Protein AF-A0A0P9EVQ8-F1 (afdb_monomer_lite)

pLDDT: mean 82.85, std 13.42, range [37.84, 93.0]

InterPro domains:
  IPR025403 Protein-glutamine gamma-glutamyltransferase-like, C-terminal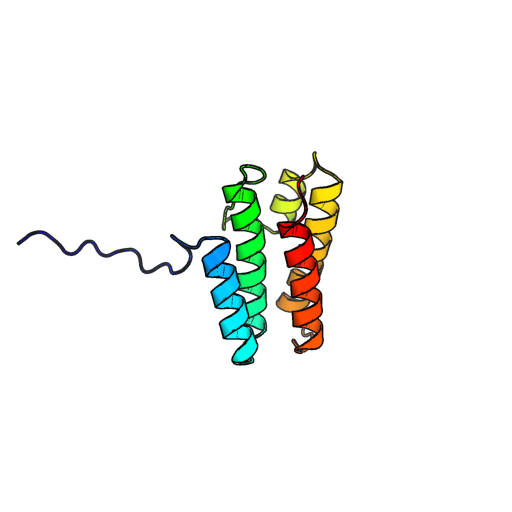 [PF13559] (40-108)

Secondary structure (DSSP, 8-state):
----------TTTT--HHHHHHHHHHHHHTT-HHHHHHHHHHHHHHHHHHTTSS---TTS-HHHHHHHTTT-HHHHHHHHHHHHHHHHHHTS-----HHHHHHHHHHHHHHHHS--

Radius of gyration: 15.26 Å; chains: 1; bounding box: 39×39×45 Å

Sequence (116 aa):
HCGAAEANDDPEAHLTASTALEQAGGLARGGDYRTAVRYLYLSALLRLDERNILRYDRALTNREYLERVRENPALRAQLGAVVETFDRVWYGHLPLDAATFANYERQVEKLRSENF

Structure (mmCIF, N/CA/C/O backbone):
data_AF-A0A0P9EVQ8-F1
#
_entry.id   AF-A0A0P9EVQ8-F1
#
loop_
_atom_site.group_PDB
_atom_site.id
_atom_site.type_symbol
_atom_site.label_atom_id
_atom_site.label_alt_id
_atom_site.label_comp_id
_atom_site.label_asym_id
_atom_site.label_entity_id
_atom_site.label_seq_id
_atom_site.pdbx_PDB_ins_code
_atom_site.Cartn_x
_atom_site.Cartn_y
_atom_site.Cartn_z
_atom_site.occupancy
_atom_site.B_iso_or_equiv
_atom_site.auth_seq_id
_atom_site.auth_comp_id
_atom_site.auth_asym_id
_atom_site.auth_atom_id
_atom_site.pdbx_PDB_model_num
ATOM 1 N N . HIS A 1 1 ? -22.214 28.492 -28.974 1.00 47.28 1 HIS A N 1
ATOM 2 C CA . HIS A 1 1 ? -20.818 28.026 -28.885 1.00 47.28 1 HIS A CA 1
ATOM 3 C C . HIS A 1 1 ? -20.450 28.109 -27.408 1.00 47.28 1 HIS A C 1
ATOM 5 O O . HIS A 1 1 ? -20.178 29.198 -26.927 1.00 47.28 1 HIS A O 1
ATOM 11 N N . CYS A 1 2 ? -20.641 27.020 -26.659 1.00 37.84 2 CYS A N 1
ATOM 12 C CA . CYS A 1 2 ? -20.403 26.979 -25.211 1.00 37.84 2 CYS A CA 1
ATOM 13 C C . CYS A 1 2 ? -19.151 26.149 -24.935 1.00 37.84 2 CYS A C 1
ATOM 15 O O . CYS A 1 2 ? -18.900 25.172 -25.636 1.00 37.84 2 CYS A O 1
ATOM 17 N N . GLY A 1 3 ? -18.361 26.636 -23.979 1.00 38.34 3 GLY A N 1
ATOM 18 C CA . GLY A 1 3 ? -16.939 26.367 -23.824 1.00 38.34 3 GLY A CA 1
ATOM 19 C C . GLY A 1 3 ? -16.577 24.908 -23.591 1.00 38.34 3 GLY A C 1
ATOM 20 O O . GLY A 1 3 ? -17.260 24.180 -22.875 1.00 38.34 3 GLY A O 1
ATOM 21 N N . ALA A 1 4 ? -15.450 24.529 -24.189 1.00 41.88 4 ALA A N 1
ATOM 22 C CA . ALA A 1 4 ? -14.667 23.388 -23.766 1.00 41.88 4 ALA A CA 1
ATOM 23 C C . ALA A 1 4 ? -14.296 23.603 -22.294 1.00 41.88 4 ALA A C 1
ATOM 25 O O . ALA A 1 4 ? -13.530 24.507 -21.965 1.00 41.88 4 ALA A O 1
ATOM 26 N N . ALA A 1 5 ? -14.904 22.818 -21.409 1.00 46.12 5 ALA A N 1
ATOM 27 C CA . ALA A 1 5 ? -14.396 22.655 -20.063 1.00 46.12 5 ALA A CA 1
ATOM 28 C C . ALA A 1 5 ? -13.041 21.963 -20.207 1.00 46.12 5 ALA A C 1
ATOM 30 O O . ALA A 1 5 ? -12.975 20.801 -20.607 1.00 46.12 5 ALA A O 1
ATOM 31 N N . GLU A 1 6 ? -11.975 22.711 -19.951 1.00 44.69 6 GLU A N 1
ATOM 32 C CA . GLU A 1 6 ? -10.640 22.173 -19.742 1.00 44.69 6 GLU A CA 1
ATOM 33 C C . GLU A 1 6 ? -10.725 21.273 -18.506 1.00 44.69 6 GLU A C 1
ATOM 35 O O . GLU A 1 6 ? -10.648 21.721 -17.361 1.00 44.69 6 GLU A O 1
ATOM 40 N N . ALA A 1 7 ? -11.031 19.998 -18.749 1.00 50.28 7 ALA A N 1
ATOM 41 C CA . ALA A 1 7 ? -10.923 18.952 -17.758 1.00 50.28 7 ALA A CA 1
ATOM 42 C C . ALA A 1 7 ? -9.463 18.956 -17.315 1.00 50.28 7 ALA A C 1
ATOM 44 O O . ALA A 1 7 ? -8.573 18.738 -18.133 1.00 50.28 7 ALA A O 1
ATOM 45 N N . ASN A 1 8 ? -9.229 19.283 -16.046 1.00 45.44 8 ASN A N 1
ATOM 46 C CA . ASN A 1 8 ? -7.927 19.133 -15.420 1.00 45.44 8 ASN A CA 1
ATOM 47 C C . ASN A 1 8 ? -7.400 17.732 -15.768 1.00 45.44 8 ASN A C 1
ATOM 49 O O . ASN A 1 8 ? -7.966 16.742 -15.307 1.00 45.44 8 ASN A O 1
ATOM 53 N N . ASP A 1 9 ? -6.364 17.668 -16.608 1.00 53.31 9 ASP A N 1
ATOM 54 C CA . ASP A 1 9 ? -5.679 16.449 -17.061 1.00 53.31 9 ASP A CA 1
ATOM 55 C C . ASP A 1 9 ? -4.817 15.890 -15.915 1.00 53.31 9 ASP A C 1
ATOM 57 O O . ASP A 1 9 ? -3.608 15.721 -16.015 1.00 53.31 9 ASP A O 1
ATOM 61 N N . ASP A 1 10 ? -5.433 15.709 -14.749 1.00 56.28 10 ASP A N 1
ATOM 62 C CA . ASP A 1 10 ? -4.849 14.992 -13.630 1.00 56.28 10 ASP A CA 1
ATOM 63 C C . ASP A 1 10 ? -5.326 13.538 -13.780 1.00 56.28 10 ASP A C 1
ATOM 65 O O . ASP A 1 10 ? -6.490 13.237 -13.487 1.00 56.28 10 ASP A O 1
ATOM 69 N N . PRO A 1 11 ? -4.476 12.625 -14.289 1.00 57.72 11 PRO A N 1
ATOM 70 C CA . PRO A 1 11 ? -4.854 11.228 -14.514 1.00 57.72 11 PRO A CA 1
ATOM 71 C C . PRO A 1 11 ? -5.208 10.489 -13.211 1.00 57.72 11 PRO A C 1
ATOM 73 O O . PRO A 1 11 ? -5.702 9.363 -13.253 1.00 57.72 11 PRO A O 1
ATOM 76 N N . GLU A 1 12 ? -4.971 11.110 -12.050 1.00 63.06 12 GLU A N 1
ATOM 77 C CA . GLU A 1 12 ? -5.258 10.579 -10.722 1.00 63.06 12 GLU A CA 1
ATOM 78 C C . GLU A 1 12 ? -6.592 11.130 -10.151 1.00 63.06 12 GLU A C 1
ATOM 80 O O . GLU A 1 12 ? -7.145 10.540 -9.223 1.00 63.06 12 GLU A O 1
ATOM 85 N N . ALA A 1 13 ? -7.177 12.194 -10.725 1.00 61.97 13 ALA A N 1
ATOM 86 C CA . ALA A 1 13 ? -8.361 12.886 -10.190 1.00 61.97 13 ALA A CA 1
ATOM 87 C C . ALA A 1 13 ? -9.676 12.089 -10.266 1.00 61.97 13 ALA A C 1
ATOM 89 O O . ALA A 1 13 ? -10.592 12.328 -9.477 1.00 61.97 13 ALA A O 1
ATOM 90 N N . HIS A 1 14 ? -9.771 11.131 -11.188 1.00 67.06 14 HIS A N 1
ATOM 91 C CA . HIS A 1 14 ? -10.908 10.207 -11.314 1.00 67.06 14 HIS A CA 1
ATOM 92 C C . HIS A 1 14 ? -10.482 8.741 -11.186 1.00 67.06 14 HIS A C 1
ATOM 94 O O . HIS A 1 14 ? -11.166 7.835 -11.667 1.00 67.06 14 HIS A O 1
ATOM 100 N N . LEU A 1 15 ? -9.332 8.493 -10.558 1.00 81.81 15 LEU A N 1
ATOM 101 C CA . LEU A 1 15 ? -8.801 7.149 -10.426 1.00 81.81 15 LEU A CA 1
ATOM 102 C C . LEU A 1 15 ? -9.649 6.342 -9.432 1.00 81.81 15 LEU A C 1
ATOM 104 O O . LEU A 1 15 ? -9.834 6.743 -8.286 1.00 81.81 15 LEU A O 1
ATOM 108 N N . THR A 1 16 ? -10.152 5.187 -9.868 1.00 89.25 16 THR A N 1
ATOM 109 C CA . THR A 1 16 ? -10.832 4.215 -8.995 1.00 89.25 16 THR A CA 1
ATOM 110 C C . THR A 1 16 ? -9.872 3.107 -8.574 1.00 89.25 16 THR A C 1
ATOM 112 O O . THR A 1 16 ? -8.849 2.871 -9.228 1.00 89.25 16 THR A O 1
ATOM 115 N N . ALA A 1 17 ? -10.211 2.365 -7.515 1.00 89.06 17 ALA A N 1
ATOM 116 C CA . ALA A 1 17 ? -9.387 1.244 -7.059 1.00 89.06 17 ALA A CA 1
ATOM 117 C C . ALA A 1 17 ? -9.208 0.153 -8.130 1.00 89.06 17 ALA A C 1
ATOM 119 O O . ALA A 1 17 ? -8.197 -0.560 -8.148 1.00 89.06 17 ALA A O 1
ATOM 120 N N . SER A 1 18 ? -10.204 0.003 -9.004 1.00 88.62 18 SER A N 1
ATOM 121 C CA . SER A 1 18 ? -10.203 -0.960 -10.106 1.00 88.62 18 SER A CA 1
ATOM 122 C C . SER A 1 18 ? -9.318 -0.474 -11.250 1.00 88.62 18 SER A C 1
ATOM 124 O O . SER A 1 18 ? -8.391 -1.181 -11.635 1.00 88.62 18 SER A O 1
ATOM 126 N N . THR A 1 19 ? -9.509 0.766 -11.712 1.00 91.06 19 THR A N 1
ATOM 127 C CA . THR A 1 19 ? -8.700 1.340 -12.799 1.00 91.06 19 THR A CA 1
ATOM 128 C C . THR A 1 19 ? -7.223 1.420 -12.416 1.00 91.06 19 THR A C 1
ATOM 130 O O . THR A 1 19 ? -6.363 1.049 -13.209 1.00 91.06 19 THR A O 1
ATOM 133 N N . ALA A 1 20 ? -6.909 1.826 -11.181 1.00 91.25 20 ALA A N 1
ATOM 134 C CA . ALA A 1 20 ? -5.535 1.853 -10.683 1.00 91.25 20 ALA A CA 1
ATOM 135 C C . ALA A 1 20 ? -4.863 0.468 -10.726 1.00 91.25 20 ALA A C 1
ATOM 137 O O . ALA A 1 20 ? -3.687 0.359 -11.070 1.00 91.25 20 ALA A O 1
ATOM 138 N N . LEU A 1 21 ? -5.610 -0.597 -10.409 1.00 90.69 21 LEU A N 1
ATOM 139 C CA . LEU A 1 21 ? -5.098 -1.968 -10.454 1.00 90.69 21 LEU A CA 1
ATOM 140 C C . LEU A 1 21 ? -4.793 -2.407 -11.889 1.00 90.69 21 LEU A C 1
ATOM 142 O O . LEU A 1 21 ? -3.742 -2.990 -12.150 1.00 90.69 21 LEU A O 1
ATOM 146 N N . GLU A 1 22 ? -5.693 -2.102 -12.824 1.00 91.44 22 GLU A N 1
ATOM 147 C CA . GLU A 1 22 ? -5.493 -2.417 -14.239 1.00 91.44 22 GLU A CA 1
ATOM 148 C C . GLU A 1 22 ? -4.271 -1.689 -14.811 1.00 91.44 22 GLU A C 1
ATOM 150 O O . GLU A 1 22 ? -3.442 -2.311 -15.481 1.00 91.44 22 GLU A O 1
ATOM 155 N N . GLN A 1 23 ? -4.106 -0.402 -14.481 1.00 91.62 23 GLN A N 1
ATOM 156 C CA . GLN A 1 23 ? -2.933 0.384 -14.875 1.00 91.62 23 GLN A CA 1
ATOM 157 C C . GLN A 1 23 ? -1.640 -0.210 -14.306 1.00 91.62 23 GLN A C 1
ATOM 159 O O . GLN A 1 23 ? -0.673 -0.395 -15.047 1.00 91.62 23 GLN A O 1
ATOM 164 N N . ALA A 1 24 ? -1.629 -0.586 -13.022 1.00 91.62 24 ALA A N 1
ATOM 165 C CA . ALA A 1 24 ? -0.478 -1.237 -12.403 1.00 91.62 24 ALA A CA 1
ATOM 166 C C . ALA A 1 24 ? -0.075 -2.521 -13.146 1.00 91.62 24 ALA A C 1
ATOM 168 O O . ALA A 1 24 ? 1.098 -2.710 -13.470 1.00 91.62 24 ALA A O 1
ATOM 169 N N . GLY A 1 25 ? -1.046 -3.375 -13.480 1.00 90.12 25 GLY A N 1
ATOM 170 C CA . GLY A 1 25 ? -0.796 -4.606 -14.228 1.00 90.12 25 GLY A CA 1
ATOM 171 C C . GLY A 1 25 ? -0.308 -4.364 -15.661 1.00 90.12 25 GLY A C 1
ATOM 172 O O . GLY A 1 25 ? 0.510 -5.130 -16.172 1.00 90.12 25 GLY A O 1
ATOM 173 N N . GLY A 1 26 ? -0.784 -3.310 -16.328 1.00 92.19 26 GLY A N 1
ATOM 174 C CA . GLY A 1 26 ? -0.294 -2.903 -17.650 1.00 92.19 26 GLY A CA 1
ATOM 175 C C . GLY A 1 26 ? 1.165 -2.443 -17.613 1.00 92.19 26 GLY A C 1
ATOM 176 O O . GLY A 1 26 ? 1.991 -2.929 -18.385 1.00 92.19 26 GLY A O 1
ATOM 177 N N . LEU A 1 27 ? 1.496 -1.572 -16.659 1.00 91.31 27 LEU A N 1
ATOM 178 C CA . LEU A 1 27 ? 2.847 -1.042 -16.454 1.00 91.31 27 LEU A CA 1
ATOM 179 C C . LEU A 1 27 ? 3.846 -2.146 -16.091 1.00 91.31 27 LEU A C 1
ATOM 181 O O . LEU A 1 27 ? 4.930 -2.208 -16.668 1.00 91.31 27 LEU A O 1
ATOM 185 N N . ALA A 1 28 ? 3.461 -3.070 -15.206 1.00 90.00 28 ALA A N 1
ATOM 186 C CA . ALA A 1 28 ? 4.301 -4.204 -14.828 1.00 90.00 28 ALA A CA 1
ATOM 187 C C . ALA A 1 28 ? 4.628 -5.111 -16.024 1.00 90.00 28 ALA A C 1
ATOM 189 O O . ALA A 1 28 ? 5.773 -5.529 -16.185 1.00 90.00 28 ALA A O 1
ATOM 190 N N . ARG A 1 29 ? 3.655 -5.368 -16.912 1.00 89.06 29 ARG A N 1
ATOM 191 C CA . ARG A 1 29 ? 3.890 -6.123 -18.158 1.00 89.06 29 ARG A CA 1
ATOM 192 C C . ARG A 1 29 ? 4.828 -5.397 -19.121 1.00 89.06 29 ARG A C 1
ATOM 194 O O . ARG A 1 29 ? 5.552 -6.055 -19.861 1.00 89.06 29 ARG A O 1
ATOM 201 N N . GLY A 1 30 ? 4.826 -4.066 -19.098 1.00 88.56 30 GLY A N 1
ATOM 202 C CA . GLY A 1 30 ? 5.767 -3.229 -19.843 1.00 88.56 30 GLY A CA 1
ATOM 203 C C . GLY A 1 30 ? 7.174 -3.161 -19.236 1.00 88.56 30 GLY A C 1
ATOM 204 O O . GLY A 1 30 ? 8.049 -2.546 -19.835 1.00 88.56 30 GLY A O 1
ATOM 205 N N . GLY A 1 31 ? 7.406 -3.775 -18.069 1.00 86.94 31 GLY A N 1
ATOM 206 C 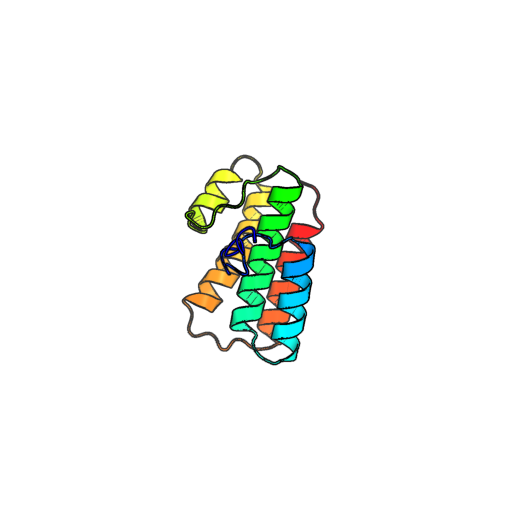CA . GLY A 1 31 ? 8.666 -3.678 -17.321 1.00 86.94 31 GLY A CA 1
ATOM 207 C C . GLY A 1 31 ? 8.786 -2.411 -16.468 1.00 86.94 31 GLY A C 1
ATOM 208 O O . GLY A 1 31 ? 9.798 -2.210 -15.799 1.00 86.94 31 GLY A O 1
ATOM 209 N N . ASP A 1 32 ? 7.745 -1.579 -16.433 1.00 88.56 32 ASP A N 1
ATOM 210 C CA . ASP A 1 32 ? 7.708 -0.315 -15.702 1.00 88.56 32 ASP A CA 1
ATOM 211 C C . ASP A 1 32 ? 7.246 -0.532 -14.253 1.00 88.56 32 ASP A C 1
ATOM 213 O O . ASP A 1 32 ? 6.254 0.019 -13.765 1.00 88.56 32 ASP A O 1
ATOM 217 N N . TYR A 1 33 ? 7.968 -1.400 -13.538 1.00 87.88 33 TYR A N 1
ATOM 218 C CA . TYR A 1 33 ? 7.586 -1.838 -12.196 1.00 87.88 33 TYR A CA 1
ATOM 219 C C . TYR A 1 33 ? 7.474 -0.670 -11.210 1.00 87.88 33 TYR A C 1
ATOM 221 O O . TYR A 1 33 ? 6.657 -0.715 -10.294 1.00 87.88 33 TYR A O 1
ATOM 229 N N . ARG A 1 34 ? 8.280 0.388 -11.380 1.00 85.44 34 ARG A N 1
ATOM 230 C CA . ARG A 1 34 ? 8.313 1.526 -10.446 1.00 85.44 34 ARG A CA 1
ATOM 231 C C . ARG A 1 34 ? 6.987 2.269 -10.468 1.00 85.44 34 ARG A C 1
ATOM 233 O O . ARG A 1 34 ? 6.408 2.557 -9.421 1.00 85.44 34 ARG A O 1
ATOM 240 N N . THR A 1 35 ? 6.498 2.531 -11.671 1.00 87.81 35 THR A N 1
ATOM 241 C CA . THR A 1 35 ? 5.200 3.155 -11.894 1.00 87.81 35 THR A CA 1
ATOM 242 C C . THR A 1 35 ? 4.084 2.182 -11.503 1.00 87.81 35 THR A C 1
ATOM 244 O O . THR A 1 35 ? 3.141 2.580 -10.820 1.00 87.81 35 THR A O 1
ATOM 247 N N . ALA A 1 36 ? 4.233 0.889 -11.813 1.00 91.25 36 ALA A N 1
ATOM 248 C CA . ALA A 1 36 ? 3.278 -0.145 -11.419 1.00 91.25 36 ALA A CA 1
ATOM 249 C C . ALA A 1 36 ? 3.068 -0.222 -9.896 1.00 91.25 36 ALA A C 1
ATOM 251 O O . ALA A 1 36 ? 1.929 -0.252 -9.439 1.00 91.25 36 ALA A O 1
ATOM 252 N N . VAL A 1 37 ? 4.143 -0.189 -9.100 1.00 89.44 37 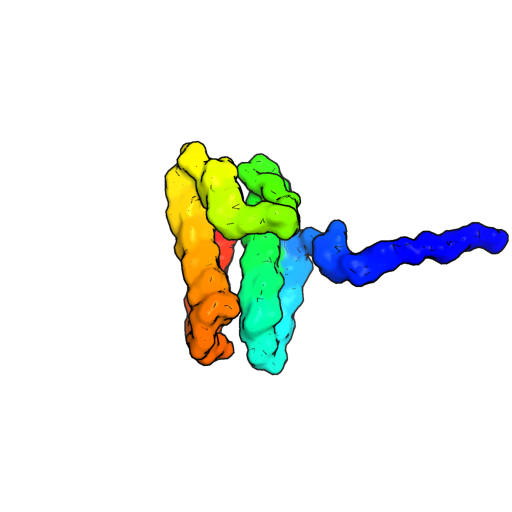VAL A N 1
ATOM 253 C CA . VAL A 1 37 ? 4.087 -0.170 -7.626 1.00 89.44 37 VAL A CA 1
ATOM 254 C C . VAL A 1 37 ? 3.312 1.044 -7.118 1.00 89.44 37 VAL A C 1
ATOM 256 O O . VAL A 1 37 ? 2.482 0.901 -6.222 1.00 89.44 37 VAL A O 1
ATOM 259 N N . ARG A 1 38 ? 3.522 2.229 -7.709 1.00 88.88 38 ARG A N 1
ATOM 260 C CA . ARG A 1 38 ? 2.775 3.441 -7.342 1.00 88.88 38 ARG A CA 1
ATOM 261 C C . ARG A 1 38 ? 1.277 3.278 -7.593 1.00 88.88 38 ARG A C 1
ATOM 263 O O . ARG A 1 38 ? 0.488 3.522 -6.685 1.00 88.88 38 ARG A O 1
ATOM 270 N N . TYR A 1 39 ? 0.880 2.834 -8.784 1.00 91.44 39 TYR A N 1
ATOM 271 C CA . TYR A 1 39 ? -0.536 2.610 -9.097 1.00 91.44 39 TYR A CA 1
ATOM 272 C C . TYR A 1 39 ? -1.153 1.512 -8.231 1.00 91.44 39 TYR A C 1
ATOM 274 O O . TYR A 1 39 ? -2.287 1.647 -7.779 1.00 91.44 39 TYR A O 1
ATOM 282 N N . LEU A 1 40 ? -0.395 0.460 -7.922 1.00 91.50 40 LEU A N 1
ATOM 283 C CA . LEU A 1 40 ? -0.850 -0.617 -7.055 1.00 91.50 40 LEU A CA 1
ATOM 284 C C . LEU A 1 40 ? -1.074 -0.121 -5.618 1.00 91.50 40 LEU A C 1
ATOM 286 O O . LEU A 1 40 ? -2.102 -0.439 -5.021 1.00 91.50 40 LEU A O 1
ATOM 290 N N . TYR A 1 41 ? -0.189 0.731 -5.096 1.00 91.25 41 TYR A N 1
ATOM 291 C CA . TYR A 1 41 ? -0.383 1.394 -3.806 1.00 91.25 41 TYR A CA 1
ATOM 292 C C . TYR A 1 41 ? -1.640 2.272 -3.790 1.00 91.25 41 TYR A C 1
ATOM 294 O O . TYR A 1 41 ? -2.491 2.123 -2.910 1.00 91.25 41 TYR A O 1
ATOM 302 N N . LEU A 1 42 ? -1.800 3.135 -4.801 1.00 90.62 42 LEU A N 1
ATOM 303 C CA . LEU A 1 42 ? -2.985 3.985 -4.955 1.00 90.62 42 LEU A CA 1
ATOM 304 C C . LEU A 1 42 ? -4.262 3.152 -5.005 1.00 90.62 42 LEU A C 1
ATOM 306 O O . LEU A 1 42 ? -5.243 3.479 -4.345 1.00 90.62 42 LEU A O 1
ATOM 310 N N . SER A 1 43 ? -4.227 2.026 -5.716 1.00 93.00 43 SER A N 1
ATOM 311 C CA . SER A 1 43 ? -5.352 1.104 -5.817 1.00 93.00 43 SER A CA 1
ATOM 312 C C . SER A 1 43 ? -5.813 0.578 -4.450 1.00 93.00 43 SER A C 1
ATOM 314 O O . SER A 1 43 ? -7.008 0.382 -4.239 1.00 93.00 43 SER A O 1
ATOM 316 N N . ALA A 1 44 ? -4.884 0.376 -3.509 1.00 91.56 44 ALA A N 1
ATOM 317 C CA . ALA A 1 44 ? -5.196 -0.059 -2.153 1.00 91.56 44 ALA A CA 1
ATOM 318 C C . ALA A 1 44 ? -5.836 1.066 -1.333 1.00 91.56 44 ALA A C 1
ATOM 320 O O . ALA A 1 44 ? -6.862 0.848 -0.694 1.00 91.56 44 ALA A O 1
ATOM 321 N N . LEU A 1 45 ? -5.264 2.272 -1.386 1.00 91.12 45 LEU A N 1
ATOM 322 C CA . LEU A 1 45 ? -5.795 3.436 -0.673 1.00 91.12 45 LEU A CA 1
ATOM 323 C C . LEU A 1 45 ? -7.191 3.812 -1.173 1.00 91.12 45 LEU A C 1
ATOM 325 O O . LEU A 1 45 ? -8.101 3.981 -0.368 1.00 91.12 45 LEU A O 1
ATOM 329 N N . LEU A 1 46 ? -7.376 3.856 -2.494 1.00 91.31 46 LEU A N 1
ATOM 330 C CA . LEU A 1 46 ? -8.673 4.101 -3.121 1.00 91.31 46 LEU A CA 1
ATOM 331 C C . LEU A 1 46 ? -9.686 3.022 -2.741 1.00 91.31 46 LEU A C 1
ATOM 333 O O . LEU A 1 46 ? -10.843 3.334 -2.502 1.00 91.31 46 LEU A O 1
ATOM 337 N N . ARG A 1 47 ? -9.267 1.756 -2.611 1.00 90.88 47 ARG A N 1
ATOM 338 C CA . ARG A 1 47 ? -10.174 0.687 -2.171 1.00 90.88 47 ARG A CA 1
ATOM 339 C C . ARG A 1 47 ? -10.657 0.896 -0.737 1.00 90.88 47 ARG A C 1
ATOM 341 O O . ARG A 1 47 ? -11.802 0.569 -0.431 1.00 90.88 47 ARG A O 1
ATOM 348 N N . LEU A 1 48 ? -9.786 1.383 0.145 1.00 90.44 48 LEU A N 1
ATOM 349 C CA . LEU A 1 48 ? -10.147 1.716 1.524 1.00 90.44 48 LEU A CA 1
ATOM 350 C C . LEU A 1 48 ? -11.045 2.964 1.582 1.00 90.44 48 LEU A C 1
ATOM 352 O O . LEU A 1 48 ? -11.956 3.004 2.408 1.00 90.44 48 LEU A O 1
ATOM 356 N N . ASP A 1 49 ? -10.835 3.927 0.681 1.00 90.88 49 ASP A N 1
ATOM 357 C CA . ASP A 1 49 ? -11.668 5.127 0.510 1.00 90.88 49 ASP A CA 1
ATOM 358 C C . ASP A 1 49 ? -13.074 4.792 0.004 1.00 90.88 49 ASP A C 1
ATOM 360 O O . ASP A 1 49 ? -14.059 5.166 0.641 1.00 90.88 49 ASP A O 1
ATOM 364 N N . GLU A 1 50 ? -13.177 3.960 -1.037 1.00 90.31 50 GLU A N 1
ATOM 365 C CA . GLU A 1 50 ? -14.442 3.428 -1.564 1.00 90.31 50 GLU A CA 1
ATOM 366 C C . GLU A 1 50 ? -15.253 2.683 -0.492 1.00 90.31 50 GLU A C 1
ATOM 368 O O . GLU A 1 50 ? -16.483 2.703 -0.504 1.00 90.31 50 GLU A O 1
ATOM 373 N N . ARG A 1 51 ? -14.567 2.020 0.448 1.00 88.44 51 ARG A N 1
ATOM 374 C CA . ARG A 1 51 ? -15.181 1.314 1.584 1.00 88.44 51 ARG A CA 1
ATOM 375 C C . ARG A 1 51 ? -15.450 2.218 2.793 1.00 88.44 51 ARG A C 1
ATOM 377 O O . ARG A 1 51 ? -15.919 1.723 3.811 1.00 88.44 51 ARG A O 1
ATOM 384 N N . ASN A 1 52 ? -15.151 3.514 2.702 1.00 88.44 52 ASN A N 1
ATOM 385 C CA . ASN A 1 52 ? -15.254 4.491 3.790 1.00 88.44 52 ASN A CA 1
ATOM 386 C C . ASN A 1 52 ? -14.398 4.163 5.035 1.00 88.44 52 ASN A C 1
ATOM 388 O O . ASN A 1 52 ? -14.640 4.691 6.114 1.00 88.44 52 ASN A O 1
ATOM 392 N N . ILE A 1 53 ? -13.379 3.310 4.892 1.00 88.50 53 ILE A N 1
ATOM 393 C CA . ILE A 1 53 ? -12.483 2.905 5.987 1.00 88.50 53 ILE A CA 1
ATOM 394 C C . ILE A 1 53 ? -11.412 3.976 6.226 1.00 88.50 53 ILE A C 1
ATOM 396 O O . ILE A 1 53 ? -11.030 4.252 7.362 1.00 88.50 53 ILE A O 1
ATOM 400 N N . LEU A 1 54 ? -10.901 4.574 5.149 1.00 88.56 54 LEU A N 1
ATOM 401 C CA . LEU A 1 54 ? -9.856 5.589 5.200 1.00 88.56 54 LEU A CA 1
ATOM 402 C C . LEU A 1 54 ? -10.010 6.541 4.020 1.00 88.56 54 LEU A C 1
ATOM 404 O O . LEU A 1 54 ? -10.095 6.092 2.890 1.00 88.56 54 LEU A O 1
ATOM 408 N N . ARG A 1 55 ? -9.957 7.850 4.275 1.00 88.06 55 ARG A N 1
ATOM 409 C CA . ARG A 1 55 ? -9.990 8.846 3.205 1.00 88.06 55 ARG A CA 1
ATOM 410 C C . ARG A 1 55 ? -8.645 8.959 2.488 1.00 88.06 55 ARG A C 1
ATOM 412 O O . ARG A 1 55 ? -7.644 9.287 3.134 1.00 88.06 55 ARG A O 1
ATOM 419 N N . TYR A 1 56 ? -8.643 8.740 1.174 1.00 88.88 56 TYR A N 1
ATOM 420 C CA . TYR A 1 56 ? -7.476 8.984 0.330 1.00 88.88 56 TYR A CA 1
ATOM 421 C C . TYR A 1 56 ? -7.226 10.490 0.201 1.00 88.88 56 TYR A C 1
ATOM 423 O O . TYR A 1 56 ? -8.124 11.273 -0.109 1.00 88.88 56 TYR A O 1
ATOM 431 N N . ASP A 1 57 ? -5.989 10.899 0.468 1.00 85.75 57 ASP A N 1
ATOM 432 C CA . ASP A 1 57 ? -5.546 12.283 0.375 1.00 85.75 57 ASP A CA 1
ATOM 433 C C . ASP A 1 57 ? -4.056 12.341 0.006 1.00 85.75 57 ASP A C 1
ATOM 435 O O . ASP A 1 57 ? -3.171 11.921 0.757 1.00 85.75 57 ASP A O 1
ATOM 439 N N . ARG A 1 58 ? -3.769 12.860 -1.188 1.00 81.25 58 ARG A N 1
ATOM 440 C CA . ARG A 1 58 ? -2.409 12.957 -1.737 1.00 81.25 58 ARG A CA 1
ATOM 441 C C . ARG A 1 58 ? -1.469 13.861 -0.937 1.00 81.25 58 ARG A C 1
ATOM 443 O O . ARG A 1 58 ? -0.261 13.764 -1.121 1.00 81.25 58 ARG A O 1
ATOM 450 N N . ALA A 1 59 ? -1.999 14.752 -0.097 1.00 85.12 59 ALA A N 1
ATOM 451 C CA . ALA A 1 59 ? -1.184 15.615 0.749 1.00 85.12 59 ALA A CA 1
ATOM 452 C C . ALA A 1 59 ? -0.633 14.870 1.972 1.00 85.12 59 ALA A C 1
ATOM 454 O O . ALA A 1 59 ? 0.314 15.347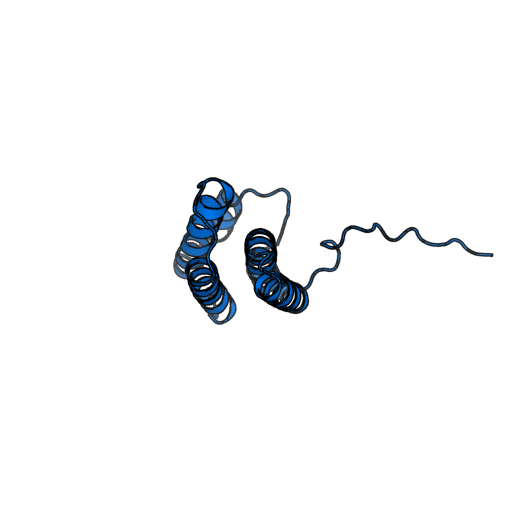 2.597 1.00 85.12 59 ALA A O 1
ATOM 455 N N . LEU A 1 60 ? -1.203 13.708 2.308 1.00 86.69 60 LEU A N 1
ATOM 456 C CA . LEU A 1 60 ? -0.740 12.915 3.434 1.00 86.69 60 LEU A CA 1
ATOM 457 C C . LEU A 1 60 ? 0.517 12.132 3.115 1.00 86.69 60 LEU A C 1
ATOM 459 O O . LEU A 1 60 ? 0.667 11.507 2.063 1.00 86.69 60 LEU A O 1
ATOM 463 N N . THR A 1 61 ? 1.367 12.052 4.127 1.00 87.94 61 THR A N 1
ATOM 4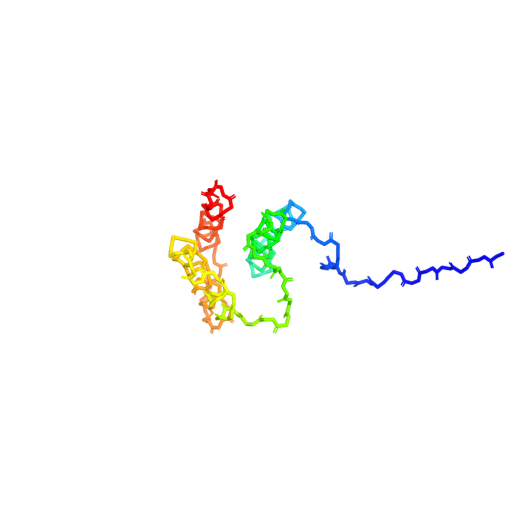64 C CA . THR A 1 61 ? 2.502 11.135 4.115 1.00 87.94 61 THR A CA 1
ATOM 465 C C . THR A 1 61 ? 2.068 9.702 4.433 1.00 87.94 61 THR A C 1
ATOM 467 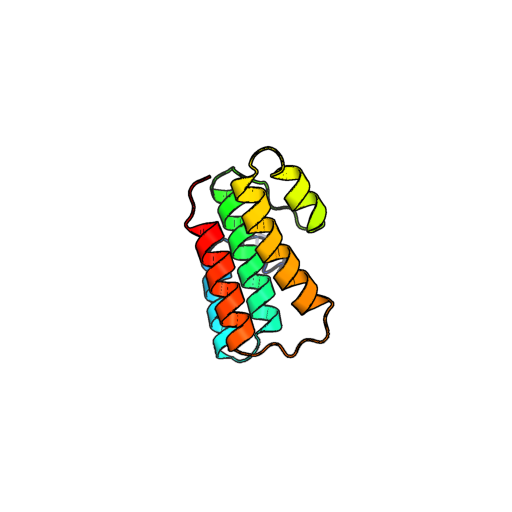O O . THR A 1 61 ? 1.075 9.463 5.123 1.00 87.94 61 THR A O 1
ATOM 470 N N . ASN A 1 62 ? 2.868 8.717 4.014 1.00 87.38 62 ASN A N 1
ATOM 471 C CA . ASN A 1 62 ? 2.636 7.304 4.339 1.00 87.38 62 ASN A CA 1
ATOM 472 C C . ASN A 1 62 ? 2.462 7.057 5.849 1.00 87.38 62 ASN A C 1
ATOM 474 O O . ASN A 1 62 ? 1.660 6.225 6.267 1.00 87.38 62 ASN A O 1
ATOM 478 N N . ARG A 1 63 ? 3.184 7.812 6.686 1.00 87.25 63 ARG A N 1
ATOM 479 C CA . ARG A 1 63 ? 3.067 7.725 8.144 1.00 87.25 63 ARG A CA 1
ATOM 480 C C . ARG A 1 63 ? 1.721 8.245 8.646 1.00 87.25 63 ARG A C 1
ATOM 482 O O . ARG A 1 63 ? 1.147 7.638 9.543 1.00 87.25 63 ARG A O 1
ATOM 489 N N . GLU A 1 64 ? 1.198 9.321 8.069 1.00 90.62 64 GLU A N 1
ATOM 490 C CA . GLU A 1 64 ? -0.125 9.839 8.434 1.00 90.62 64 GLU A CA 1
ATOM 491 C C . GLU A 1 64 ? -1.249 8.867 8.078 1.00 90.62 64 GLU A C 1
ATOM 493 O O . GLU A 1 64 ? -2.184 8.709 8.863 1.00 90.62 64 GLU A O 1
ATOM 498 N N . TYR A 1 65 ? -1.132 8.145 6.960 1.00 90.81 65 TYR A N 1
ATOM 499 C CA . TYR A 1 65 ? -2.050 7.050 6.643 1.00 90.81 65 TYR A CA 1
ATOM 500 C C . TYR A 1 65 ? -2.072 5.978 7.745 1.00 90.81 65 TYR A C 1
ATOM 502 O O . TYR A 1 65 ? -3.149 5.572 8.181 1.00 90.81 65 TYR A O 1
ATOM 510 N N . LEU A 1 66 ? -0.904 5.573 8.260 1.00 90.69 66 LEU A N 1
ATOM 511 C CA . LEU A 1 66 ? -0.801 4.604 9.363 1.00 90.69 66 LEU A CA 1
ATOM 512 C C . LEU A 1 66 ? -1.396 5.122 10.677 1.00 90.69 66 LEU A C 1
ATOM 514 O O . LEU A 1 66 ? -1.968 4.347 11.448 1.00 90.69 66 LEU A O 1
ATOM 518 N N . GLU A 1 67 ? -1.263 6.420 10.943 1.00 91.38 67 GLU A N 1
ATOM 519 C CA . GLU A 1 67 ? -1.861 7.061 12.116 1.00 91.38 67 GLU A CA 1
ATOM 520 C C . GLU A 1 67 ? -3.388 7.141 12.011 1.00 91.38 67 GLU A C 1
ATOM 522 O O . GLU A 1 67 ? -4.070 6.972 13.019 1.00 91.38 67 GLU A O 1
ATOM 527 N N . ARG A 1 68 ? -3.945 7.314 10.806 1.00 90.00 68 ARG A N 1
ATOM 528 C CA . ARG A 1 68 ? -5.403 7.303 10.593 1.00 90.00 68 ARG A CA 1
ATOM 529 C C . ARG A 1 68 ? -6.036 5.936 10.808 1.00 90.00 68 ARG A C 1
ATOM 531 O O . ARG A 1 68 ? -7.155 5.865 11.294 1.00 90.00 68 ARG A O 1
ATOM 538 N N . VAL A 1 69 ? -5.315 4.858 10.515 1.00 90.19 69 VAL A N 1
ATOM 539 C CA . VAL A 1 69 ? -5.791 3.485 10.756 1.00 90.19 69 VAL A CA 1
ATOM 540 C C . VAL A 1 69 ? -5.358 2.931 12.115 1.00 90.19 69 VAL A C 1
ATOM 542 O O . VAL A 1 69 ? -5.473 1.732 12.351 1.00 90.19 69 VAL A O 1
ATOM 545 N N . ARG A 1 70 ? -4.854 3.775 13.029 1.00 88.88 70 ARG A N 1
ATOM 546 C CA . ARG A 1 70 ? -4.321 3.332 14.332 1.00 88.88 70 ARG A CA 1
ATOM 547 C C . ARG A 1 70 ? -5.327 2.566 15.188 1.00 88.88 70 ARG A C 1
ATOM 549 O O . ARG A 1 70 ? -4.921 1.712 15.967 1.00 88.88 70 ARG A O 1
ATOM 556 N N . GLU A 1 71 ? -6.613 2.878 15.044 1.00 88.69 71 GLU A N 1
ATOM 557 C CA . GLU A 1 71 ? -7.701 2.247 15.799 1.00 88.69 71 GLU A CA 1
ATOM 558 C C . GLU A 1 71 ? -7.956 0.805 15.333 1.00 88.69 71 GLU A C 1
ATOM 560 O O . GLU A 1 71 ? -8.480 -0.004 16.092 1.00 88.69 71 GLU A O 1
ATOM 565 N N . ASN A 1 72 ? -7.486 0.456 14.128 1.00 89.31 72 ASN A N 1
ATOM 566 C CA . ASN A 1 72 ? -7.575 -0.871 13.533 1.00 89.31 72 ASN A CA 1
ATOM 567 C C . ASN A 1 72 ? -6.174 -1.499 13.433 1.00 89.31 72 ASN A C 1
ATOM 569 O O . ASN A 1 72 ? -5.515 -1.384 12.395 1.00 89.31 72 ASN A O 1
ATOM 573 N N . PRO A 1 73 ? -5.685 -2.199 14.476 1.00 88.44 73 PRO A N 1
ATOM 574 C CA . PRO A 1 73 ? -4.320 -2.731 14.502 1.00 88.44 73 PRO A CA 1
ATOM 575 C C . PRO A 1 73 ? -4.036 -3.724 13.365 1.00 88.44 73 PRO A C 1
ATOM 577 O O . PRO A 1 73 ? -2.924 -3.743 12.838 1.00 88.44 73 PRO A O 1
ATOM 580 N N . ALA A 1 74 ? -5.037 -4.502 12.938 1.00 89.38 74 ALA A N 1
ATOM 581 C CA . ALA A 1 74 ? -4.919 -5.410 11.797 1.00 89.38 74 ALA A CA 1
ATOM 582 C C . ALA A 1 74 ? -4.697 -4.653 10.475 1.00 89.38 74 ALA A C 1
ATOM 584 O O . ALA A 1 74 ? -3.779 -4.981 9.722 1.00 89.38 74 ALA A O 1
ATOM 585 N N . LEU A 1 75 ? -5.487 -3.602 10.227 1.00 89.62 75 LEU A N 1
ATOM 586 C CA . LEU A 1 75 ? -5.343 -2.739 9.054 1.00 89.62 75 LEU A CA 1
ATOM 587 C C . LEU A 1 75 ? -4.008 -1.994 9.082 1.00 89.62 75 LEU A C 1
ATOM 589 O O . LEU A 1 75 ? -3.294 -1.975 8.083 1.00 89.62 75 LEU A O 1
ATOM 593 N N . ARG A 1 76 ? -3.628 -1.435 10.238 1.00 91.25 76 ARG A N 1
ATOM 594 C CA . ARG A 1 76 ? -2.341 -0.755 10.425 1.00 91.25 76 ARG A CA 1
ATOM 595 C C . ARG A 1 76 ? -1.161 -1.673 10.128 1.00 91.25 76 ARG A C 1
ATOM 597 O O . ARG A 1 76 ? -0.223 -1.232 9.474 1.00 91.25 76 ARG A O 1
ATOM 604 N N . ALA A 1 77 ? -1.193 -2.924 10.584 1.00 90.25 77 ALA A N 1
ATOM 605 C CA . ALA A 1 77 ? -0.118 -3.877 10.322 1.00 90.25 77 ALA A CA 1
ATOM 606 C C . ALA A 1 77 ? 0.019 -4.182 8.820 1.00 90.25 77 ALA A C 1
ATOM 608 O O . ALA A 1 77 ? 1.130 -4.198 8.291 1.00 90.25 77 ALA A O 1
ATOM 609 N N . GLN A 1 78 ? -1.102 -4.370 8.119 1.00 89.88 78 GLN A N 1
ATOM 610 C CA . GLN A 1 78 ? -1.090 -4.659 6.683 1.00 89.88 78 GLN A CA 1
ATOM 611 C C . GLN A 1 78 ? -0.699 -3.447 5.841 1.00 89.88 78 GLN A C 1
ATOM 613 O O . GLN A 1 78 ? 0.172 -3.554 4.979 1.00 89.88 78 GLN A O 1
ATOM 618 N N . LEU A 1 79 ? -1.284 -2.283 6.127 1.00 90.88 79 LEU A N 1
ATOM 619 C CA . LEU A 1 79 ? -0.905 -1.033 5.479 1.00 90.88 79 LEU A CA 1
ATOM 620 C C . LEU A 1 79 ? 0.560 -0.690 5.773 1.00 90.88 79 LEU A C 1
ATOM 622 O O . LEU A 1 79 ? 1.261 -0.221 4.884 1.00 90.88 79 LEU A O 1
ATOM 626 N N . GLY A 1 80 ? 1.043 -0.989 6.981 1.00 91.12 80 GLY A N 1
ATOM 627 C CA . GLY A 1 80 ? 2.442 -0.838 7.378 1.00 91.12 80 GLY A CA 1
ATOM 628 C C . GLY A 1 80 ? 3.389 -1.643 6.495 1.00 91.12 80 GLY A C 1
ATOM 629 O O . GLY A 1 80 ? 4.326 -1.074 5.949 1.00 91.12 80 GLY A O 1
ATOM 630 N N . ALA A 1 81 ? 3.105 -2.929 6.271 1.00 90.19 81 ALA A N 1
ATOM 631 C CA . ALA A 1 81 ? 3.924 -3.783 5.405 1.00 90.19 81 ALA A CA 1
ATOM 632 C C . ALA A 1 81 ? 3.971 -3.281 3.944 1.00 90.19 81 ALA A C 1
ATOM 634 O O . ALA A 1 81 ? 5.030 -3.266 3.303 1.00 90.19 81 ALA A O 1
ATOM 635 N N . VAL A 1 82 ? 2.830 -2.800 3.435 1.00 90.94 82 VAL A N 1
ATOM 636 C CA . VAL A 1 82 ? 2.726 -2.177 2.106 1.00 90.94 82 VAL A CA 1
ATOM 637 C C . VAL A 1 82 ? 3.535 -0.875 2.049 1.00 90.94 82 VAL A C 1
ATOM 639 O O . VAL A 1 82 ? 4.322 -0.684 1.123 1.00 90.94 82 VAL A O 1
ATOM 642 N N . VAL A 1 83 ? 3.396 0.002 3.045 1.00 90.00 83 VAL A N 1
ATOM 643 C CA . VAL A 1 83 ? 4.144 1.264 3.142 1.00 90.00 83 VAL A CA 1
ATOM 644 C C . VAL A 1 83 ? 5.645 1.015 3.234 1.00 90.00 83 VAL A C 1
ATOM 646 O O . VAL A 1 83 ? 6.400 1.656 2.514 1.00 90.00 83 VAL A O 1
ATOM 649 N N . GLU A 1 84 ? 6.092 0.073 4.064 1.00 88.25 84 GLU A N 1
ATOM 650 C CA . GLU A 1 84 ? 7.513 -0.254 4.199 1.00 88.25 84 GLU A CA 1
ATOM 651 C C . GLU A 1 84 ? 8.106 -0.766 2.889 1.00 88.25 84 GLU A C 1
ATOM 653 O O . GLU A 1 84 ? 9.213 -0.380 2.515 1.00 88.25 84 GLU A O 1
ATOM 658 N N . THR A 1 85 ? 7.379 -1.625 2.169 1.00 85.88 85 THR A N 1
ATOM 659 C CA . THR A 1 85 ? 7.846 -2.107 0.865 1.00 85.88 85 THR A CA 1
ATOM 660 C C . THR A 1 85 ? 7.902 -0.959 -0.142 1.00 85.88 85 THR A C 1
ATOM 662 O O . THR A 1 85 ? 8.893 -0.830 -0.855 1.00 85.88 85 THR A O 1
ATOM 665 N N . PHE A 1 86 ? 6.882 -0.096 -0.174 1.00 87.12 86 PHE A N 1
ATOM 666 C CA . PHE A 1 86 ? 6.860 1.082 -1.041 1.00 87.12 86 PHE A CA 1
ATOM 667 C C . PHE A 1 86 ? 8.031 2.029 -0.746 1.00 87.12 86 PHE A C 1
ATOM 669 O O . PHE A 1 86 ? 8.727 2.451 -1.665 1.00 87.12 86 PHE A O 1
ATOM 676 N N . ASP A 1 87 ? 8.292 2.314 0.529 1.00 85.94 87 ASP A N 1
ATOM 677 C CA . ASP A 1 87 ? 9.386 3.176 0.975 1.00 85.94 87 ASP A CA 1
ATOM 678 C C . ASP A 1 87 ? 10.749 2.600 0.565 1.00 85.94 87 ASP A C 1
ATOM 680 O O . ASP A 1 87 ? 11.567 3.289 -0.039 1.00 85.94 87 ASP A O 1
ATOM 684 N N . ARG A 1 88 ? 10.952 1.289 0.748 1.00 83.88 88 ARG A N 1
ATOM 685 C CA . ARG A 1 88 ? 12.163 0.587 0.287 1.00 83.88 88 ARG A CA 1
ATOM 686 C C . ARG A 1 88 ? 12.339 0.606 -1.226 1.00 83.88 88 ARG A C 1
ATOM 688 O O . ARG A 1 88 ? 13.468 0.564 -1.687 1.00 83.88 88 ARG A O 1
ATOM 695 N N . VAL A 1 89 ? 11.258 0.636 -1.993 1.00 81.88 89 VAL A N 1
ATOM 696 C CA . VAL A 1 89 ? 11.301 0.710 -3.460 1.00 81.88 89 VAL A CA 1
ATOM 697 C C . VAL A 1 89 ? 11.547 2.139 -3.945 1.00 81.88 89 VAL A C 1
ATOM 699 O O . VAL A 1 89 ? 12.203 2.351 -4.961 1.00 81.88 89 VAL A O 1
ATOM 702 N N . TRP A 1 90 ? 11.000 3.126 -3.237 1.00 75.31 90 TRP A N 1
ATOM 703 C CA . TRP A 1 90 ? 11.079 4.530 -3.624 1.00 75.31 90 TRP A CA 1
ATOM 704 C C . TRP A 1 90 ? 12.376 5.203 -3.161 1.00 75.31 90 TRP A C 1
ATOM 706 O O . TRP A 1 90 ? 12.959 5.988 -3.910 1.00 75.31 90 TRP A O 1
ATOM 716 N N . TYR A 1 91 ? 12.827 4.884 -1.945 1.00 75.69 91 TYR A N 1
ATOM 717 C CA . TYR A 1 91 ? 14.044 5.413 -1.324 1.00 75.69 91 TYR A CA 1
ATOM 718 C C . TYR A 1 91 ? 15.209 4.427 -1.348 1.00 75.69 91 TYR A C 1
ATOM 720 O O . TYR A 1 91 ? 16.367 4.842 -1.399 1.00 75.69 91 TYR A O 1
ATOM 728 N N . GLY A 1 92 ? 14.935 3.124 -1.319 1.00 66.19 92 GLY A N 1
ATOM 729 C CA . GLY A 1 92 ? 15.977 2.135 -1.540 1.00 66.19 92 GLY A CA 1
ATOM 730 C C . GLY A 1 92 ? 16.279 2.050 -3.030 1.00 66.19 92 GLY A C 1
ATOM 731 O O . GLY A 1 92 ? 15.391 1.866 -3.854 1.00 66.19 92 GLY A O 1
ATOM 732 N N . HIS A 1 93 ? 17.558 2.130 -3.384 1.00 66.06 93 HIS A N 1
ATOM 733 C CA . HIS A 1 93 ? 18.072 1.796 -4.718 1.00 66.06 93 HIS A CA 1
ATOM 734 C C . HIS A 1 93 ? 17.942 0.284 -5.021 1.00 66.06 93 HIS A C 1
ATOM 736 O O . HIS A 1 93 ? 18.828 -0.316 -5.631 1.00 66.06 93 HIS A O 1
ATOM 742 N N . LEU A 1 94 ? 16.884 -0.372 -4.539 1.00 67.44 94 LEU A N 1
ATOM 743 C CA . LEU A 1 94 ? 16.647 -1.779 -4.796 1.00 67.44 94 LEU A CA 1
ATOM 744 C C . LEU A 1 94 ? 16.265 -1.926 -6.275 1.00 67.44 94 LEU A C 1
ATOM 746 O O . LEU A 1 94 ? 15.371 -1.208 -6.735 1.00 67.44 94 LEU A O 1
ATOM 750 N N . PRO A 1 95 ? 16.903 -2.836 -7.030 1.00 68.38 95 PRO A N 1
ATOM 751 C CA . PRO A 1 95 ? 16.422 -3.162 -8.358 1.00 68.38 95 PRO A CA 1
ATOM 752 C C . PRO A 1 95 ? 14.992 -3.684 -8.229 1.00 68.38 95 PRO A C 1
ATOM 754 O O . PRO A 1 95 ? 14.677 -4.565 -7.421 1.00 68.38 95 PRO A O 1
ATOM 757 N N . LEU A 1 96 ? 14.092 -3.041 -8.967 1.00 77.00 96 LEU A N 1
ATOM 758 C CA . LEU A 1 96 ? 12.694 -3.403 -8.947 1.00 77.00 96 LEU A CA 1
ATOM 759 C C . LEU A 1 96 ? 12.468 -4.519 -9.956 1.00 77.00 96 LEU A C 1
ATOM 761 O O . LEU A 1 96 ? 12.135 -4.279 -11.111 1.00 77.00 96 LEU A O 1
ATOM 765 N N . ASP A 1 97 ? 12.712 -5.742 -9.504 1.00 81.94 97 ASP A N 1
ATOM 766 C CA . ASP A 1 97 ? 12.513 -6.942 -10.302 1.00 81.94 97 ASP A CA 1
ATOM 767 C C . ASP A 1 97 ? 11.074 -7.460 -10.202 1.00 81.94 97 ASP A C 1
ATOM 769 O O . ASP A 1 97 ? 10.342 -7.188 -9.242 1.00 81.94 97 ASP A O 1
ATOM 773 N N . ALA A 1 98 ? 10.696 -8.310 -11.160 1.00 83.81 98 ALA A N 1
ATOM 774 C CA . ALA A 1 98 ? 9.397 -8.981 -11.188 1.00 83.81 98 ALA A CA 1
ATOM 775 C C . ALA A 1 98 ? 9.076 -9.714 -9.872 1.00 83.81 98 ALA A C 1
ATOM 777 O O . ALA A 1 98 ? 7.925 -9.751 -9.446 1.00 83.81 98 ALA A O 1
ATOM 778 N N . ALA A 1 99 ? 10.092 -10.264 -9.195 1.00 86.50 99 ALA A N 1
ATOM 779 C CA . ALA A 1 99 ? 9.930 -10.934 -7.906 1.00 86.50 99 ALA A CA 1
ATOM 780 C C . ALA A 1 99 ? 9.496 -9.966 -6.790 1.00 86.50 99 ALA A C 1
ATOM 782 O O . ALA A 1 99 ? 8.581 -10.277 -6.022 1.00 86.50 99 ALA A O 1
ATOM 783 N N . THR A 1 100 ? 10.117 -8.783 -6.722 1.00 85.69 100 THR A N 1
ATOM 784 C CA . THR A 1 100 ? 9.768 -7.728 -5.761 1.00 85.69 100 THR A CA 1
ATOM 785 C C . THR A 1 100 ? 8.367 -7.201 -6.039 1.00 85.69 100 THR A C 1
ATOM 787 O O . THR A 1 100 ? 7.561 -7.093 -5.114 1.00 85.69 100 THR A O 1
ATOM 790 N N . PHE A 1 101 ? 8.046 -6.956 -7.314 1.00 89.06 101 PHE A N 1
ATOM 791 C CA . PHE A 1 101 ? 6.709 -6.543 -7.729 1.00 89.06 101 PHE A CA 1
ATOM 792 C C . PHE A 1 101 ? 5.646 -7.588 -7.362 1.00 89.06 101 PHE A C 1
ATOM 794 O O . PHE A 1 101 ? 4.672 -7.252 -6.698 1.00 89.06 101 PHE A O 1
ATOM 801 N N . ALA A 1 102 ? 5.857 -8.865 -7.693 1.00 88.81 102 ALA A N 1
ATOM 802 C CA . ALA A 1 102 ? 4.916 -9.937 -7.366 1.00 88.81 102 ALA A CA 1
ATOM 803 C C . ALA A 1 102 ? 4.724 -10.106 -5.849 1.00 88.81 102 ALA A C 1
ATOM 805 O O . ALA A 1 102 ? 3.633 -10.424 -5.378 1.00 88.81 102 ALA A O 1
ATOM 806 N N . ASN A 1 103 ? 5.776 -9.891 -5.052 1.00 88.81 103 ASN A N 1
ATOM 807 C CA . ASN A 1 103 ? 5.639 -9.879 -3.599 1.00 88.81 103 ASN A CA 1
ATOM 808 C C . ASN A 1 103 ? 4.821 -8.683 -3.102 1.00 88.81 103 ASN A C 1
ATOM 810 O O . ASN A 1 103 ? 4.024 -8.823 -2.177 1.00 88.81 103 ASN A O 1
ATOM 814 N N . TYR A 1 104 ? 5.010 -7.515 -3.710 1.00 89.44 104 TYR A N 1
ATOM 815 C CA . TYR A 1 104 ? 4.236 -6.322 -3.397 1.00 89.44 104 TYR A CA 1
ATOM 816 C C . TYR A 1 104 ? 2.757 -6.477 -3.768 1.00 89.44 104 TYR A C 1
ATOM 818 O O . TYR A 1 104 ? 1.885 -6.165 -2.961 1.00 89.44 104 TYR A O 1
ATOM 826 N N . GLU A 1 105 ? 2.477 -7.049 -4.937 1.00 91.00 105 GLU A N 1
ATOM 827 C CA . GLU A 1 105 ? 1.126 -7.349 -5.409 1.00 91.00 105 GLU A CA 1
ATOM 828 C C . GLU A 1 105 ? 0.364 -8.230 -4.424 1.00 91.00 105 GLU A C 1
ATOM 830 O O . GLU A 1 105 ? -0.733 -7.862 -4.015 1.00 91.00 105 GLU A O 1
ATOM 835 N N . ARG A 1 106 ? 0.977 -9.310 -3.926 1.00 90.75 106 ARG A N 1
ATOM 836 C CA . ARG A 1 106 ? 0.350 -10.161 -2.901 1.00 90.75 106 ARG A CA 1
ATOM 837 C C . ARG A 1 106 ? 0.030 -9.414 -1.605 1.00 90.75 106 ARG A C 1
ATOM 839 O O . ARG A 1 106 ? -1.001 -9.673 -0.991 1.00 90.75 106 ARG A O 1
ATOM 846 N N . GLN A 1 107 ? 0.902 -8.504 -1.164 1.00 90.31 107 GLN A N 1
ATOM 847 C CA . GLN A 1 107 ? 0.653 -7.708 0.046 1.00 90.31 107 GLN A CA 1
ATOM 848 C C . GLN A 1 107 ? -0.535 -6.761 -0.148 1.00 90.31 107 GLN A C 1
ATOM 850 O O . GLN A 1 107 ? -1.405 -6.670 0.719 1.00 90.31 107 GLN A O 1
ATOM 855 N N . VAL A 1 108 ? -0.589 -6.091 -1.300 1.00 90.56 108 VAL A N 1
ATOM 856 C CA . VAL A 1 108 ? -1.684 -5.184 -1.653 1.00 90.56 108 VAL A CA 1
ATOM 857 C C . VAL A 1 108 ? -2.993 -5.944 -1.860 1.00 90.56 108 VAL A C 1
ATOM 859 O O . VAL A 1 108 ? -4.035 -5.509 -1.375 1.00 90.56 108 VAL A O 1
ATOM 862 N N . GLU A 1 109 ? -2.963 -7.091 -2.532 1.00 89.81 109 GLU A N 1
ATOM 863 C CA . GLU A 1 109 ? -4.140 -7.936 -2.727 1.00 89.81 109 GLU A CA 1
ATOM 864 C C . GLU A 1 109 ? -4.711 -8.407 -1.389 1.00 89.81 109 GLU A C 1
ATOM 866 O O . GLU A 1 109 ? -5.925 -8.336 -1.184 1.00 89.81 109 GLU A O 1
ATOM 871 N N . LYS A 1 110 ? -3.844 -8.805 -0.450 1.00 88.94 110 LYS A N 1
ATOM 872 C CA . LYS A 1 110 ? -4.256 -9.168 0.906 1.00 88.94 110 LYS A CA 1
ATOM 873 C C . LYS A 1 110 ? -4.965 -8.002 1.600 1.00 88.94 110 LYS A C 1
ATOM 875 O O . LYS A 1 110 ? -6.101 -8.165 2.032 1.00 88.94 110 LYS A O 1
ATOM 880 N N . LEU A 1 111 ? -4.355 -6.814 1.594 1.00 88.50 111 LEU A N 1
ATOM 881 C CA . LEU A 1 111 ? -4.945 -5.591 2.153 1.00 88.50 111 LEU A CA 1
ATOM 882 C C . LEU A 1 111 ? -6.298 -5.240 1.504 1.00 88.50 111 LEU A C 1
ATOM 884 O O . LEU A 1 111 ? -7.197 -4.741 2.169 1.00 88.50 111 LEU A O 1
ATOM 888 N N . ARG A 1 112 ? -6.461 -5.488 0.202 1.00 86.75 112 ARG A N 1
ATOM 889 C CA . ARG A 1 112 ? -7.700 -5.189 -0.538 1.00 86.75 112 ARG A CA 1
ATOM 890 C C . ARG A 1 112 ? -8.811 -6.220 -0.326 1.00 86.75 112 ARG A C 1
ATOM 892 O O . ARG A 1 112 ? -9.989 -5.864 -0.469 1.00 86.75 112 ARG A O 1
ATOM 899 N N . SER A 1 113 ? -8.438 -7.475 -0.083 1.00 85.25 113 SER A N 1
ATOM 900 C CA . SER A 1 113 ? -9.351 -8.618 0.058 1.00 85.25 113 SER A CA 1
ATOM 901 C C . SER A 1 113 ? -9.841 -8.792 1.490 1.00 85.25 113 SER A C 1
ATOM 903 O O . SER A 1 113 ? -10.968 -9.237 1.697 1.00 85.25 113 SER A O 1
ATOM 905 N N . GLU A 1 114 ? -9.023 -8.406 2.466 1.00 79.81 114 GLU A N 1
ATOM 906 C CA . GLU A 1 114 ? -9.402 -8.401 3.874 1.00 79.81 114 GLU A CA 1
ATOM 907 C C . GLU A 1 114 ? -10.556 -7.422 4.127 1.00 79.81 114 GLU A C 1
ATOM 909 O O . GLU A 1 114 ? -10.642 -6.335 3.543 1.00 79.81 114 GLU A O 1
ATOM 914 N N . ASN A 1 115 ? -11.471 -7.834 5.001 1.00 71.50 115 ASN A N 1
ATOM 915 C CA . ASN A 1 115 ? -12.568 -6.998 5.457 1.00 71.50 115 ASN A CA 1
ATOM 916 C C . ASN A 1 115 ? -12.259 -6.534 6.880 1.00 71.50 115 ASN A C 1
ATOM 918 O O . ASN A 1 115 ? -12.372 -7.323 7.817 1.00 71.50 115 ASN A O 1
ATOM 922 N N . PHE A 1 116 ? -11.842 -5.278 7.006 1.00 70.56 116 PHE A N 1
ATOM 923 C CA . PHE A 1 116 ? -11.562 -4.629 8.287 1.00 70.56 116 PHE A CA 1
ATOM 924 C C . PHE A 1 116 ? -12.816 -4.010 8.895 1.00 70.56 116 PHE A C 1
ATOM 926 O O . PHE A 1 116 ? -13.742 -3.679 8.117 1.00 70.56 116 PHE A O 1
#

Organism: NCBI:txid186479

Foldseek 3Di:
DDDDPPDPPPVLPPDALVNLQVVLVVCVVVVNNLSSLVSLLSSLQNLCCVVVNDNDDPVDDLVVRLVSCVVPVVLSVLSVVLNVLNCCSVVNPDPRDPVSSVVSNVSSVCSNVDDD